Protein AF-A0A3M1H1D4-F1 (afdb_monomer)

Mean predicted aligned error: 10.84 Å

Foldseek 3Di:
DPDDDDAPDPQWAKAAWDFDCDPNDTDIDHIDTDGQDPQFPHKDQWDFDADVPGTDIGHIDTHGNDPPPDDPPPPPPDDDD

Nearest PDB structures (foldseek):
  8kec-assembly1_A  TM=4.536E-01  e=1.616E+00  unclassified Caudoviricetes
  8k75-assembly1_A  TM=2.299E-01  e=9.073E+00  Feline infectious peritonitis virus (strain 79-1146)

Solvent-accessible surface area (backbone atoms only — not comparable to full-atom values): 5491 Å² total; per-residue (Å²): 130,85,83,76,72,82,73,97,47,91,64,46,44,80,45,72,55,44,78,39,83,55,95,91,39,80,41,81,43,77,52,45,77,41,71,62,54,90,65,44,72,48,82,41,77,52,48,79,44,81,50,98,92,48,76,43,82,40,78,51,45,71,37,65,42,72,74,82,68,73,74,77,76,71,76,71,78,75,78,89,124

Secondary structure (DSSP, 8-state):
----PPPSSTTEEEE--EEEEETTEEEEEPPEEEEPPTTEEEEE--EEEEETTEEEEEPPEEEEPPP--------------

Structure (mmCIF, N/CA/C/O backbone):
data_AF-A0A3M1H1D4-F1
#
_entry.id   AF-A0A3M1H1D4-F1
#
loop_
_atom_site.group_PDB
_atom_site.id
_atom_site.type_symbol
_atom_site.label_atom_id
_atom_site.label_alt_id
_atom_site.label_comp_id
_atom_site.label_asym_id
_atom_site.label_entity_id
_atom_site.label_seq_id
_atom_site.pdbx_PDB_ins_code
_atom_site.Cartn_x
_atom_site.Cartn_y
_atom_site.Cartn_z
_atom_site.occupancy
_atom_site.B_iso_or_equiv
_atom_site.auth_seq_id
_atom_site.auth_comp_id
_atom_site.auth_asym_id
_atom_site.auth_atom_id
_atom_site.pdbx_PDB_model_num
ATOM 1 N N . ARG A 1 1 ? 3.417 -18.695 3.128 1.00 49.91 1 ARG A N 1
ATOM 2 C CA . ARG A 1 1 ? 4.359 -17.796 2.420 1.00 49.91 1 ARG A CA 1
ATOM 3 C C . ARG A 1 1 ? 3.687 -17.430 1.109 1.00 49.91 1 ARG A C 1
ATOM 5 O O . ARG A 1 1 ? 3.569 -18.313 0.277 1.00 49.91 1 ARG A O 1
ATOM 12 N N . GLU A 1 2 ? 3.154 -16.217 0.966 1.00 56.00 2 GLU A N 1
ATOM 13 C CA . GLU A 1 2 ? 2.666 -15.765 -0.344 1.00 56.00 2 GLU A CA 1
ATOM 14 C C . GLU A 1 2 ? 3.818 -15.838 -1.350 1.00 56.00 2 GLU A C 1
ATOM 16 O O . GLU A 1 2 ? 4.929 -15.370 -1.075 1.00 56.00 2 GLU A O 1
ATOM 21 N N . SER A 1 3 ? 3.566 -16.487 -2.481 1.00 61.38 3 SER A N 1
ATOM 22 C CA . SER A 1 3 ? 4.488 -16.538 -3.607 1.00 61.38 3 SER A CA 1
ATOM 23 C C . SER A 1 3 ? 4.554 -15.143 -4.215 1.00 61.38 3 SER A C 1
ATOM 25 O O . SER A 1 3 ? 3.612 -14.716 -4.872 1.00 61.38 3 SER A O 1
ATOM 27 N N . ARG A 1 4 ? 5.643 -14.412 -3.961 1.00 73.25 4 ARG A N 1
ATOM 28 C CA . ARG A 1 4 ? 5.893 -13.119 -4.606 1.00 73.25 4 ARG A CA 1
ATOM 29 C C . ARG A 1 4 ? 6.321 -13.400 -6.050 1.00 73.25 4 ARG A C 1
ATOM 31 O O . ARG A 1 4 ? 7.379 -14.011 -6.222 1.00 73.25 4 ARG A O 1
ATOM 38 N N . PRO A 1 5 ? 5.536 -13.025 -7.075 1.00 76.94 5 PRO A N 1
ATOM 39 C CA . PRO A 1 5 ? 5.996 -13.124 -8.453 1.00 76.94 5 PRO A CA 1
ATOM 40 C C . PRO A 1 5 ? 7.230 -12.226 -8.651 1.00 76.94 5 PRO A C 1
ATOM 42 O O . PRO A 1 5 ? 7.426 -11.296 -7.865 1.00 76.94 5 PRO A O 1
ATOM 45 N N . PRO A 1 6 ? 8.074 -12.483 -9.665 1.00 79.94 6 PRO A N 1
ATOM 46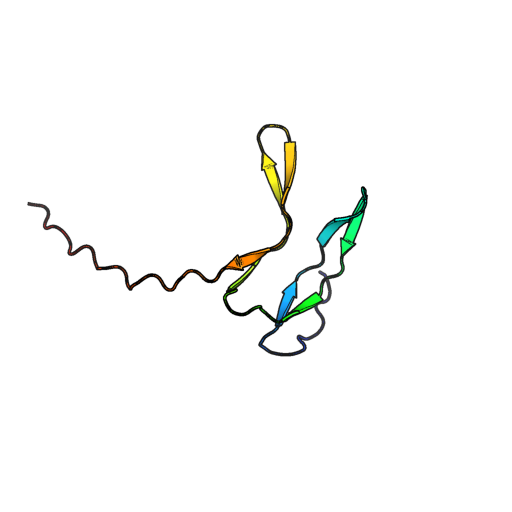 C CA . PRO A 1 6 ? 9.223 -11.629 -9.939 1.00 79.94 6 PRO A CA 1
ATOM 47 C C . PRO A 1 6 ? 8.789 -10.173 -10.146 1.00 79.94 6 PRO A C 1
ATOM 49 O O . PRO A 1 6 ? 7.742 -9.911 -10.741 1.00 79.94 6 PRO A O 1
ATOM 52 N N . ALA A 1 7 ? 9.587 -9.237 -9.630 1.00 83.06 7 ALA A N 1
ATOM 53 C CA . ALA A 1 7 ? 9.326 -7.814 -9.794 1.00 83.06 7 ALA A CA 1
ATOM 54 C C . ALA A 1 7 ? 9.347 -7.437 -11.286 1.00 83.06 7 ALA A C 1
ATOM 56 O O . ALA A 1 7 ? 10.256 -7.875 -11.996 1.00 83.06 7 ALA A O 1
ATOM 57 N N . PRO A 1 8 ? 8.417 -6.586 -11.762 1.00 85.12 8 PRO A N 1
ATOM 58 C CA . PRO A 1 8 ? 8.461 -6.060 -13.127 1.00 85.12 8 PRO A CA 1
ATOM 59 C C . PRO A 1 8 ? 9.714 -5.217 -13.414 1.00 85.12 8 PRO A C 1
ATOM 61 O O . PRO A 1 8 ? 10.110 -5.071 -14.566 1.00 85.12 8 PRO A O 1
ATOM 64 N N . GLY A 1 9 ? 10.34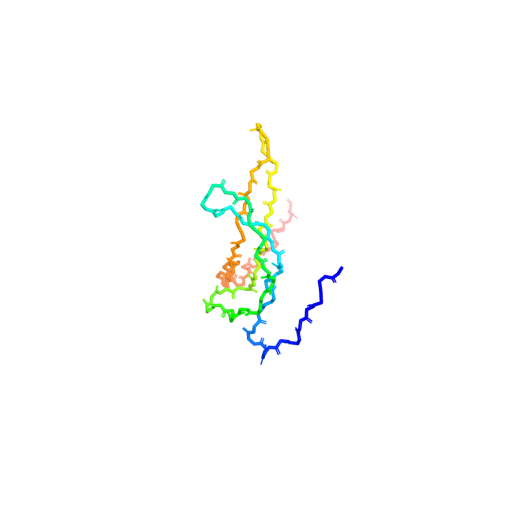0 -4.651 -12.376 1.00 85.50 9 GLY A N 1
ATOM 65 C CA . GLY A 1 9 ? 11.567 -3.867 -12.478 1.00 85.50 9 GLY A CA 1
ATOM 66 C C . GLY A 1 9 ? 12.060 -3.358 -11.116 1.00 85.50 9 GLY A C 1
ATOM 67 O O . GLY A 1 9 ? 11.372 -3.534 -10.111 1.00 85.50 9 GLY A O 1
ATOM 68 N N . PRO A 1 10 ? 13.228 -2.693 -11.068 1.00 81.38 10 PRO A N 1
ATOM 69 C CA . PRO A 1 10 ? 13.867 -2.260 -9.819 1.00 81.38 10 PRO A CA 1
ATOM 70 C C . PRO A 1 10 ? 13.166 -1.083 -9.122 1.00 81.38 10 PRO A C 1
ATOM 72 O O . PRO A 1 10 ? 13.414 -0.836 -7.950 1.00 81.38 10 PRO A O 1
ATOM 75 N N . ALA A 1 11 ? 12.294 -0.354 -9.826 1.00 85.00 11 ALA A N 1
ATOM 76 C CA . ALA A 1 11 ? 11.527 0.768 -9.274 1.00 85.00 11 ALA A CA 1
ATOM 77 C C . ALA A 1 11 ? 10.201 0.342 -8.611 1.00 85.00 11 ALA A C 1
ATOM 79 O O . ALA A 1 11 ? 9.394 1.197 -8.243 1.00 85.00 11 ALA A O 1
ATOM 80 N N . TYR A 1 12 ? 9.945 -0.965 -8.514 1.00 86.12 12 TYR A N 1
ATOM 81 C CA . TYR A 1 12 ? 8.733 -1.511 -7.915 1.00 86.12 12 TYR A CA 1
ATOM 82 C C . TYR A 1 12 ? 9.013 -2.004 -6.500 1.00 86.12 12 TYR A C 1
ATOM 84 O O . TYR A 1 12 ? 10.001 -2.695 -6.262 1.00 86.12 12 TYR A O 1
ATOM 92 N N . ASP A 1 13 ? 8.094 -1.707 -5.590 1.00 86.00 13 ASP A N 1
ATOM 93 C CA . ASP A 1 13 ? 8.080 -2.259 -4.239 1.00 86.00 13 ASP A CA 1
ATOM 94 C C . ASP A 1 13 ? 6.920 -3.255 -4.102 1.00 86.00 13 ASP A C 1
ATOM 96 O O . ASP A 1 13 ? 5.882 -3.131 -4.767 1.00 86.00 13 ASP A O 1
ATOM 100 N N . TRP A 1 14 ? 7.126 -4.288 -3.287 1.00 84.44 14 TRP A N 1
ATOM 101 C CA . TRP A 1 14 ? 6.133 -5.332 -3.065 1.00 84.44 14 TRP A CA 1
ATOM 102 C C . TRP A 1 14 ? 5.199 -4.909 -1.941 1.00 84.44 14 TRP A C 1
ATOM 104 O O . TRP A 1 14 ? 5.571 -4.908 -0.766 1.00 84.44 14 TRP A O 1
ATOM 114 N N . ILE A 1 15 ? 3.949 -4.642 -2.295 1.00 84.25 15 ILE A N 1
ATOM 115 C CA . ILE A 1 15 ? 2.872 -4.494 -1.327 1.00 84.25 15 ILE A CA 1
ATOM 116 C C . ILE A 1 15 ? 2.350 -5.901 -1.014 1.00 84.25 15 ILE A C 1
ATOM 118 O O . ILE A 1 15 ? 1.769 -6.527 -1.901 1.00 84.25 15 ILE A O 1
ATOM 122 N N . PRO A 1 16 ? 2.554 -6.447 0.203 1.00 78.50 16 PRO A N 1
ATOM 123 C CA . PRO A 1 16 ? 2.004 -7.750 0.561 1.00 78.50 16 PRO A CA 1
ATOM 124 C C . PRO A 1 16 ? 0.476 -7.721 0.596 1.00 78.50 16 PRO A C 1
ATOM 126 O O . PRO A 1 16 ? -0.131 -6.672 0.847 1.00 78.50 16 PRO A O 1
ATOM 129 N N . GLY A 1 17 ? -0.132 -8.890 0.374 1.00 80.12 17 GLY A N 1
ATOM 130 C CA . GLY A 1 17 ? -1.574 -9.026 0.479 1.00 80.12 17 GLY A CA 1
ATOM 131 C C . GLY A 1 17 ? -2.034 -8.676 1.889 1.00 80.12 17 GLY A C 1
ATOM 132 O O . GLY A 1 17 ? -1.382 -9.029 2.878 1.00 80.12 17 GLY A O 1
ATOM 133 N N . HIS A 1 18 ? -3.126 -7.927 1.990 1.00 75.50 18 HIS A N 1
ATOM 134 C CA . HIS A 1 18 ? -3.647 -7.480 3.274 1.00 75.50 18 HIS A CA 1
ATOM 135 C C . HIS A 1 18 ? -5.169 -7.427 3.272 1.00 75.50 18 HIS A C 1
ATOM 137 O O . HIS A 1 18 ? -5.825 -7.307 2.239 1.00 75.50 18 HIS A O 1
ATOM 143 N N . TRP A 1 19 ? -5.741 -7.521 4.470 1.00 74.06 19 TRP A N 1
ATOM 144 C CA . TRP A 1 19 ? -7.162 -7.289 4.665 1.00 74.06 19 TRP A CA 1
ATOM 145 C C . TRP A 1 19 ? -7.437 -5.793 4.657 1.00 74.06 19 TRP A C 1
ATOM 147 O O . TRP A 1 19 ? -6.825 -5.037 5.405 1.00 74.06 19 TRP A O 1
ATOM 157 N N . SER A 1 20 ? -8.390 -5.380 3.840 1.00 71.06 20 SER A N 1
ATOM 158 C CA . SER A 1 20 ? -8.809 -3.995 3.705 1.00 71.06 20 SER A CA 1
ATOM 159 C C . SER A 1 20 ? -10.284 -3.869 4.044 1.00 71.06 20 SER A C 1
ATOM 161 O O . SER A 1 20 ? -11.078 -4.772 3.771 1.00 71.06 20 SER A O 1
ATOM 163 N N . TRP A 1 21 ? -10.667 -2.770 4.689 1.00 68.94 21 TRP A N 1
ATOM 164 C CA . TRP A 1 21 ? -12.064 -2.504 5.018 1.00 68.94 21 TRP A CA 1
ATOM 165 C C . TRP A 1 21 ? -12.705 -1.717 3.878 1.00 68.94 21 TRP A C 1
ATOM 167 O O . TRP A 1 21 ? -12.586 -0.494 3.805 1.00 68.94 21 TRP A O 1
ATOM 177 N N . LEU A 1 22 ? -13.390 -2.425 2.981 1.00 71.31 22 LEU A N 1
ATOM 178 C CA . LEU A 1 22 ? -14.023 -1.838 1.805 1.00 71.31 22 LEU A CA 1
ATOM 179 C C . LEU A 1 22 ? -15.529 -2.109 1.842 1.00 71.31 22 LEU A C 1
ATOM 181 O O . LEU A 1 22 ? -15.962 -3.256 1.946 1.00 71.31 22 LEU A O 1
ATOM 185 N N . ARG A 1 23 ? -16.342 -1.051 1.727 1.00 77.25 23 ARG A N 1
ATOM 186 C CA . ARG A 1 23 ? -17.818 -1.137 1.665 1.00 77.25 23 ARG A CA 1
ATOM 187 C C . ARG A 1 23 ? -18.453 -1.932 2.824 1.00 77.25 23 ARG A C 1
ATOM 189 O O . ARG A 1 23 ? -19.388 -2.696 2.610 1.00 77.25 23 ARG A O 1
ATOM 196 N N . GLY A 1 24 ? -17.947 -1.758 4.047 1.00 82.25 24 GLY A N 1
ATOM 197 C CA . GLY A 1 24 ? -18.535 -2.356 5.255 1.00 82.25 24 GLY A CA 1
ATOM 198 C C . GLY A 1 24 ? -18.167 -3.821 5.512 1.00 82.25 24 GLY A C 1
ATOM 199 O O . GLY A 1 24 ? -18.824 -4.472 6.320 1.00 82.25 24 GLY A O 1
ATOM 200 N N . ARG A 1 25 ? -17.138 -4.353 4.842 1.00 78.75 25 ARG A N 1
ATOM 201 C CA . ARG A 1 25 ? -16.604 -5.697 5.102 1.00 78.75 25 ARG A CA 1
ATOM 202 C C . ARG A 1 25 ? -15.087 -5.736 4.938 1.00 78.75 25 ARG A C 1
ATOM 204 O O . ARG A 1 25 ? -14.518 -4.931 4.202 1.00 78.75 25 ARG A O 1
ATOM 211 N N . PHE A 1 26 ? -14.450 -6.719 5.571 1.00 73.75 26 PHE A N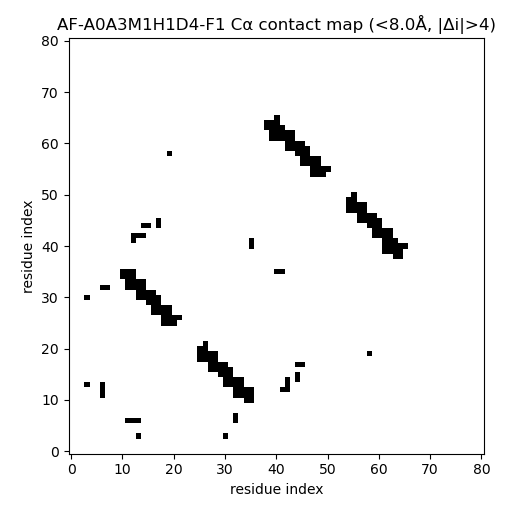 1
ATOM 212 C CA . PHE A 1 26 ? -13.059 -7.056 5.281 1.00 73.75 26 PHE A CA 1
ATOM 213 C C . PHE A 1 26 ? -12.977 -7.799 3.946 1.00 73.75 26 PHE A C 1
ATOM 215 O O . PHE A 1 26 ? -13.636 -8.821 3.752 1.00 73.75 26 PHE A O 1
ATOM 222 N N . VAL A 1 27 ? -12.174 -7.278 3.025 1.00 77.62 27 VAL A N 1
ATOM 223 C CA . VAL A 1 27 ? -11.829 -7.920 1.754 1.00 77.62 27 VAL A CA 1
ATOM 224 C C . VAL A 1 27 ? -10.333 -8.197 1.725 1.00 77.62 27 VAL A C 1
ATOM 226 O O . VAL A 1 27 ? -9.546 -7.391 2.215 1.00 77.62 27 VAL A O 1
ATOM 229 N N . TRP A 1 28 ? -9.942 -9.351 1.192 1.00 78.94 28 TRP A N 1
ATOM 230 C CA . TRP A 1 28 ? -8.535 -9.656 0.961 1.00 78.94 28 TRP A CA 1
ATOM 231 C C . TRP A 1 28 ? -8.091 -8.964 -0.324 1.00 78.94 28 TRP A C 1
ATOM 233 O O . TRP A 1 28 ? -8.617 -9.268 -1.397 1.00 78.94 28 TRP A O 1
ATOM 243 N N . GLU A 1 29 ? -7.143 -8.041 -0.216 1.00 78.88 29 GLU A N 1
ATOM 244 C CA . GLU A 1 29 ? -6.459 -7.466 -1.368 1.00 78.88 29 GLU A CA 1
ATOM 245 C C . GLU A 1 29 ? -5.186 -8.285 -1.617 1.00 78.88 29 GLU A C 1
ATOM 247 O O . GLU A 1 29 ? -4.350 -8.385 -0.714 1.00 78.88 29 GLU A O 1
ATOM 252 N N . PRO A 1 30 ? -5.036 -8.924 -2.793 1.00 80.00 30 PRO A N 1
ATOM 253 C CA . PRO A 1 30 ? -3.836 -9.689 -3.103 1.00 80.00 30 PRO A CA 1
ATOM 254 C C . PRO A 1 30 ? -2.620 -8.765 -3.174 1.00 80.00 30 PRO A C 1
ATOM 256 O O . PRO A 1 30 ? -2.729 -7.602 -3.564 1.00 80.00 30 PRO A O 1
ATOM 259 N N . GLY A 1 31 ? -1.451 -9.298 -2.820 1.00 84.38 31 GLY A N 1
ATOM 260 C CA . GLY A 1 31 ? -0.214 -8.540 -2.934 1.00 84.38 31 GLY A CA 1
ATOM 261 C C . GLY A 1 31 ? 0.089 -8.158 -4.382 1.00 84.38 31 GLY A C 1
ATOM 262 O O . GLY A 1 31 ? -0.180 -8.927 -5.310 1.00 84.38 31 GLY A O 1
ATOM 263 N N . LEU A 1 32 ? 0.655 -6.970 -4.573 1.00 87.25 32 LEU A N 1
ATOM 264 C CA . LEU A 1 32 ? 0.990 -6.446 -5.890 1.00 87.25 32 LEU A CA 1
ATOM 265 C C . LEU A 1 32 ? 2.309 -5.674 -5.884 1.00 87.25 32 LEU A C 1
ATOM 267 O O . LEU A 1 32 ? 2.729 -5.105 -4.878 1.00 87.25 32 LEU A O 1
ATOM 271 N N . TRP A 1 33 ? 2.943 -5.636 -7.050 1.00 86.62 33 TRP A N 1
ATOM 272 C CA . TRP A 1 33 ? 4.073 -4.756 -7.313 1.00 86.62 33 TRP A CA 1
ATOM 273 C C . TRP A 1 33 ? 3.556 -3.367 -7.670 1.00 86.62 33 TRP A C 1
ATOM 275 O O . TRP A 1 33 ? 2.790 -3.225 -8.624 1.00 86.62 33 TRP A O 1
ATOM 285 N N . VAL A 1 34 ? 3.991 -2.345 -6.936 1.00 87.50 34 VAL A N 1
ATOM 286 C CA . VAL A 1 34 ? 3.624 -0.948 -7.209 1.00 87.50 34 VAL A CA 1
ATOM 287 C C . VAL A 1 34 ? 4.875 -0.128 -7.457 1.00 87.50 34 VAL A C 1
ATOM 289 O O . VAL A 1 34 ? 5.875 -0.287 -6.761 1.00 87.50 34 VAL A O 1
ATOM 292 N N . LEU A 1 35 ? 4.818 0.748 -8.460 1.00 88.50 35 LEU A N 1
ATOM 293 C CA . LEU A 1 35 ? 5.876 1.713 -8.726 1.00 88.50 35 LEU A CA 1
ATOM 294 C C . LEU A 1 35 ? 6.026 2.637 -7.512 1.00 88.50 35 LEU A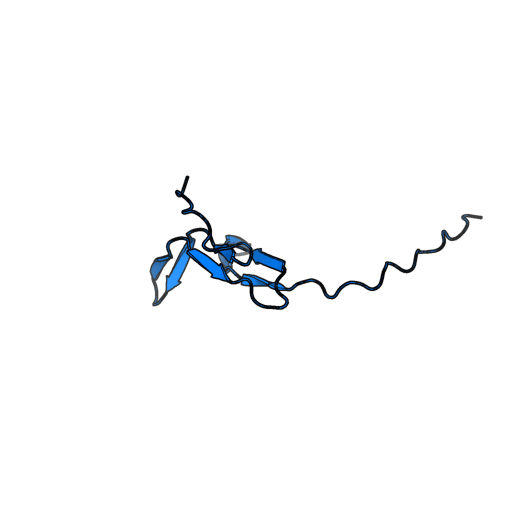 C 1
ATOM 296 O O . LEU A 1 35 ? 5.045 3.260 -7.098 1.00 88.50 35 LEU A O 1
ATOM 300 N N . VAL A 1 36 ? 7.233 2.740 -6.958 1.00 85.88 36 VAL A N 1
ATOM 301 C CA . VAL A 1 36 ? 7.488 3.617 -5.811 1.00 85.88 36 VAL A CA 1
ATOM 302 C C . VAL A 1 36 ? 7.258 5.070 -6.233 1.00 85.88 36 VAL A C 1
ATOM 304 O O . VAL A 1 36 ? 7.933 5.548 -7.152 1.00 85.88 36 VAL A O 1
ATOM 307 N N . PRO A 1 37 ? 6.326 5.799 -5.590 1.00 84.75 37 PRO A N 1
ATOM 308 C CA . PRO A 1 37 ? 6.100 7.199 -5.907 1.00 84.75 37 PRO A CA 1
ATOM 309 C C . PRO A 1 37 ? 7.358 8.047 -5.651 1.00 84.75 37 PRO A C 1
ATOM 311 O O . PRO A 1 37 ? 8.089 7.792 -4.686 1.00 84.75 37 PRO A O 1
ATOM 314 N N . PRO A 1 38 ? 7.605 9.102 -6.449 1.00 82.50 38 PRO A N 1
ATOM 315 C CA . PRO A 1 38 ? 8.649 10.075 -6.149 1.00 82.50 38 PRO A CA 1
ATOM 316 C C . PRO A 1 38 ? 8.476 10.634 -4.732 1.00 82.50 38 PRO A C 1
ATOM 318 O O . PRO A 1 38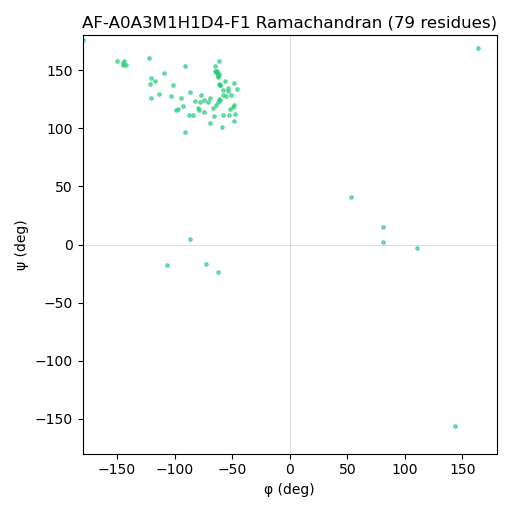 ? 7.375 11.011 -4.338 1.00 82.50 38 PRO A O 1
ATOM 321 N N . GLY A 1 39 ? 9.557 10.678 -3.952 1.00 84.31 39 GLY A N 1
ATOM 322 C CA . GLY A 1 39 ? 9.502 11.159 -2.568 1.00 84.31 39 GLY A CA 1
ATOM 323 C C . GLY A 1 39 ? 8.996 10.137 -1.543 1.00 84.31 39 GLY A C 1
ATOM 324 O O . GLY A 1 39 ? 8.942 10.471 -0.3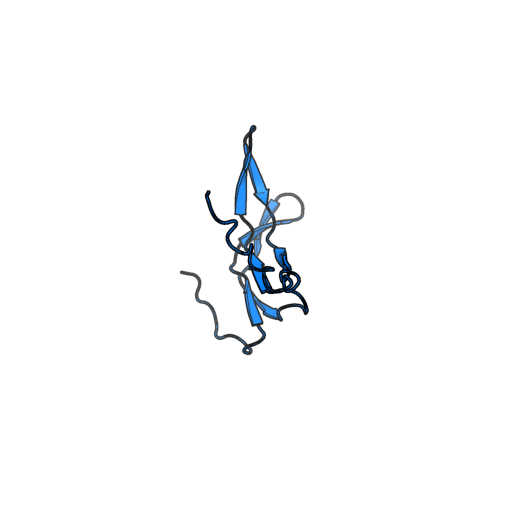65 1.00 84.31 39 GLY A O 1
ATOM 325 N N . ALA A 1 40 ? 8.694 8.896 -1.934 1.00 86.94 40 ALA A N 1
ATOM 326 C CA . ALA A 1 40 ? 8.546 7.780 -0.999 1.00 86.94 40 ALA A CA 1
ATOM 327 C C . ALA A 1 40 ? 9.887 7.045 -0.806 1.00 86.94 40 ALA A C 1
ATOM 329 O O . ALA A 1 40 ? 10.747 7.085 -1.693 1.00 86.94 40 ALA A O 1
ATOM 330 N N . ASP A 1 41 ? 10.056 6.411 0.357 1.00 83.38 41 ASP A N 1
ATOM 331 C CA . ASP A 1 41 ? 11.209 5.556 0.709 1.00 83.38 41 ASP A CA 1
ATOM 332 C C . ASP A 1 41 ? 10.856 4.057 0.713 1.00 83.38 41 ASP A C 1
ATOM 334 O O . ASP A 1 41 ? 11.733 3.201 0.681 1.00 83.38 41 ASP A O 1
ATOM 338 N N . GLY A 1 42 ? 9.565 3.726 0.779 1.00 82.50 42 GLY A N 1
ATOM 339 C CA . GLY A 1 42 ? 9.080 2.348 0.777 1.00 82.50 42 GLY A CA 1
ATOM 340 C C . GLY A 1 42 ? 7.638 2.237 1.258 1.00 82.50 42 GLY A C 1
ATOM 341 O O . GLY A 1 42 ? 7.061 3.200 1.782 1.00 82.50 42 GLY A O 1
ATOM 342 N N . TRP A 1 43 ? 7.041 1.063 1.072 1.00 82.81 43 TRP A N 1
ATOM 343 C CA . TRP A 1 43 ? 5.680 0.786 1.531 1.00 82.81 43 TRP A CA 1
ATOM 344 C C . TRP A 1 43 ? 5.650 0.291 2.981 1.00 82.81 43 TRP A C 1
ATOM 346 O O . TRP A 1 43 ? 6.354 -0.651 3.349 1.00 82.81 43 TRP A O 1
ATOM 356 N N . ILE A 1 44 ? 4.786 0.885 3.806 1.00 83.88 44 ILE A N 1
ATOM 357 C CA . ILE A 1 44 ? 4.469 0.374 5.141 1.00 83.88 44 ILE A CA 1
ATOM 358 C C . ILE A 1 44 ? 3.148 -0.396 5.039 1.00 83.88 44 ILE A C 1
ATOM 360 O O . ILE A 1 44 ? 2.117 0.219 4.750 1.00 83.88 44 ILE A O 1
ATOM 364 N N . PRO A 1 45 ? 3.139 -1.723 5.277 1.00 77.50 45 PRO A N 1
ATOM 365 C CA . PRO A 1 45 ? 1.908 -2.499 5.245 1.00 77.50 45 PRO A CA 1
ATOM 366 C C . PRO A 1 45 ? 0.950 -2.048 6.347 1.00 77.50 45 PRO A C 1
ATOM 368 O O . PRO A 1 45 ? 1.371 -1.637 7.429 1.00 77.50 45 PRO A O 1
ATOM 371 N N . GLY A 1 46 ? -0.350 -2.154 6.070 1.00 78.31 46 GLY A N 1
ATOM 372 C CA . GLY A 1 46 ? -1.373 -1.903 7.076 1.00 78.31 46 GLY A CA 1
ATOM 373 C C . GLY A 1 46 ? -1.257 -2.889 8.235 1.00 78.31 46 GLY A C 1
ATOM 374 O O . GLY A 1 46 ? -0.880 -4.048 8.046 1.00 78.31 46 GLY A O 1
ATOM 375 N N . TYR A 1 47 ? -1.558 -2.426 9.441 1.00 79.69 47 TYR A N 1
ATOM 376 C CA . TYR A 1 47 ? -1.412 -3.221 10.653 1.00 79.69 47 TYR A CA 1
ATOM 377 C C . TYR A 1 47 ? -2.505 -2.901 11.666 1.00 79.69 47 TYR A C 1
ATOM 379 O O . TYR A 1 47 ? -3.067 -1.808 11.703 1.00 79.69 47 TYR A O 1
ATOM 387 N N . TRP A 1 48 ? -2.799 -3.871 12.526 1.00 78.19 48 TRP A N 1
ATOM 388 C CA . TRP A 1 48 ? -3.662 -3.653 13.677 1.00 78.19 48 TRP A CA 1
ATOM 389 C C . TRP A 1 48 ? -2.869 -2.958 14.781 1.00 78.19 48 TRP A C 1
ATOM 391 O O . TRP A 1 48 ? -1.917 -3.512 15.328 1.00 78.19 48 TRP A O 1
ATOM 401 N N . GLU A 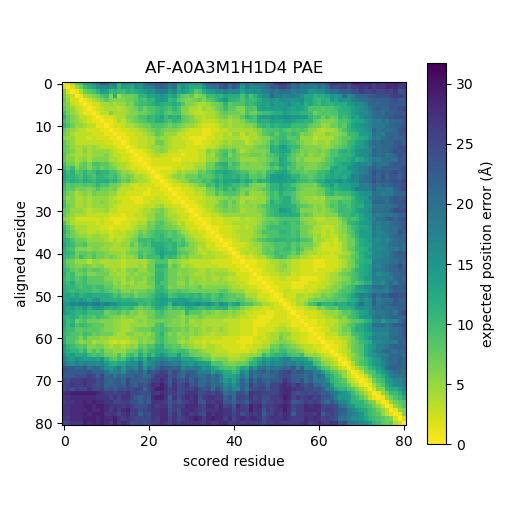1 49 ? -3.262 -1.734 15.113 1.00 85.25 49 GLU A N 1
ATOM 402 C CA . GLU A 1 49 ? -2.687 -0.970 16.212 1.00 85.25 49 GLU A CA 1
ATOM 403 C C . GLU A 1 49 ? -3.536 -1.170 17.468 1.00 85.25 49 GLU A C 1
ATOM 405 O O . GLU A 1 49 ? -4.750 -0.945 17.465 1.00 85.25 49 GLU A O 1
ATOM 410 N N . ARG A 1 50 ? -2.893 -1.580 18.564 1.00 87.38 50 ARG A N 1
ATOM 411 C CA . ARG A 1 50 ? -3.550 -1.675 19.867 1.00 87.38 50 ARG A CA 1
ATOM 412 C C . ARG A 1 50 ? -3.675 -0.278 20.473 1.00 87.38 50 ARG A C 1
ATOM 414 O O . ARG A 1 50 ? -2.667 0.394 20.682 1.00 87.38 50 ARG A O 1
ATOM 421 N N . ARG A 1 51 ? -4.901 0.139 20.788 1.00 89.81 51 ARG A N 1
ATOM 422 C CA . ARG A 1 51 ? -5.219 1.417 21.443 1.00 89.81 51 ARG A CA 1
ATOM 423 C C . ARG A 1 51 ? -5.990 1.190 22.746 1.00 89.81 51 ARG A C 1
ATOM 425 O O . ARG A 1 51 ? -6.596 0.128 22.912 1.00 89.81 51 ARG A O 1
ATOM 432 N N . PRO A 1 52 ? -6.017 2.172 23.666 1.00 88.69 52 PRO A N 1
ATOM 433 C CA . PRO A 1 52 ? -6.958 2.142 24.781 1.00 88.69 52 PRO A CA 1
ATOM 434 C C . PRO A 1 52 ? -8.386 2.074 24.218 1.00 88.69 52 PRO A C 1
ATOM 436 O O . PRO A 1 52 ? -8.828 3.009 23.557 1.00 88.69 52 PRO A O 1
ATOM 439 N N . GLY A 1 53 ? -9.068 0.939 24.400 1.00 90.00 53 GLY A N 1
ATOM 440 C CA . GLY A 1 53 ? -10.411 0.687 23.859 1.00 90.00 53 GLY A CA 1
ATOM 441 C C . GLY A 1 53 ? -10.505 -0.348 22.729 1.00 90.00 53 GLY A C 1
ATOM 442 O O . GLY A 1 53 ? -11.617 -0.654 22.310 1.00 90.00 53 GLY A O 1
ATOM 443 N N . GLY A 1 54 ? -9.391 -0.925 22.254 1.00 89.56 54 GLY A N 1
ATOM 444 C CA . GLY A 1 54 ? -9.428 -2.063 21.326 1.00 89.56 54 GLY A CA 1
ATOM 445 C C . GLY A 1 54 ? -8.336 -2.062 20.257 1.00 89.56 54 GLY A C 1
ATOM 446 O O . GLY A 1 54 ? -7.265 -1.474 20.419 1.00 89.56 54 GLY A O 1
ATOM 447 N N . TRP A 1 55 ? -8.614 -2.751 19.152 1.00 81.38 55 TRP A N 1
ATOM 448 C CA . TRP A 1 55 ? -7.743 -2.820 17.981 1.00 81.38 55 TRP A CA 1
ATOM 449 C C . TRP A 1 55 ? -8.281 -1.911 16.884 1.00 81.38 55 TRP A C 1
ATOM 451 O O . TRP A 1 55 ? -9.446 -2.011 16.505 1.00 81.38 55 TRP A O 1
ATOM 461 N N . VAL A 1 56 ? -7.425 -1.036 16.365 1.00 81.25 56 VAL A N 1
ATOM 462 C CA . VAL A 1 56 ? -7.762 -0.151 15.249 1.00 81.25 56 VAL A CA 1
ATOM 463 C C . VAL A 1 56 ? -6.928 -0.548 14.046 1.00 81.25 56 VAL A C 1
ATOM 465 O O . VAL A 1 56 ? -5.710 -0.686 14.140 1.00 81.25 56 VAL A O 1
ATOM 468 N N . TRP A 1 57 ? -7.585 -0.732 12.906 1.00 76.94 57 TRP A N 1
ATOM 469 C CA . TRP A 1 57 ? -6.891 -0.979 11.652 1.00 76.94 57 TRP A CA 1
ATOM 470 C C . TRP A 1 57 ? -6.194 0.302 11.192 1.00 76.94 57 TRP A C 1
ATOM 472 O O . TRP A 1 57 ? -6.834 1.343 11.019 1.00 76.94 57 TRP A O 1
ATOM 482 N N . ARG A 1 58 ? -4.878 0.233 10.994 1.00 82.88 58 ARG A N 1
ATOM 483 C CA . ARG A 1 58 ? -4.102 1.268 10.317 1.00 82.88 58 ARG A CA 1
ATOM 484 C C . ARG A 1 58 ? -3.925 0.860 8.861 1.00 82.88 58 ARG A C 1
ATOM 486 O O . ARG A 1 58 ? -3.293 -0.167 8.621 1.00 82.88 58 ARG A O 1
ATOM 493 N N . PRO A 1 59 ? -4.461 1.627 7.895 1.00 75.81 59 PRO A N 1
ATOM 494 C CA . PRO A 1 59 ? -4.224 1.336 6.491 1.00 75.81 59 PRO A CA 1
ATOM 495 C C . PRO A 1 59 ? -2.733 1.471 6.165 1.00 75.81 59 PRO A C 1
ATOM 497 O O . PRO A 1 59 ? -2.018 2.290 6.755 1.00 75.81 59 PRO A O 1
ATOM 500 N N . GLY A 1 60 ? -2.273 0.645 5.226 1.00 81.06 60 GLY A N 1
ATOM 501 C CA . GLY A 1 60 ? -0.921 0.763 4.699 1.00 81.06 60 GLY A CA 1
ATOM 502 C C . GLY A 1 60 ? -0.736 2.104 3.999 1.00 81.06 60 GLY A C 1
ATOM 503 O O . GLY A 1 60 ? -1.689 2.684 3.475 1.00 81.06 60 GLY A O 1
ATOM 504 N N . HIS A 1 61 ? 0.482 2.622 4.038 1.00 85.06 61 HIS A N 1
ATOM 505 C CA . HIS A 1 61 ? 0.803 3.916 3.456 1.00 85.06 61 HIS A CA 1
ATOM 506 C C . HIS A 1 61 ? 2.250 3.952 2.984 1.00 85.06 61 HIS A C 1
ATOM 508 O O . HIS A 1 61 ? 3.111 3.205 3.453 1.00 85.06 61 HIS A O 1
ATOM 514 N N . TRP A 1 62 ? 2.524 4.861 2.055 1.00 85.62 62 TRP A N 1
ATOM 515 C CA . TRP A 1 62 ? 3.886 5.157 1.645 1.00 85.62 62 TRP A CA 1
ATOM 516 C C . TRP A 1 62 ? 4.610 5.869 2.775 1.00 85.62 62 TRP A C 1
ATOM 518 O O . TRP A 1 62 ? 4.143 6.897 3.271 1.00 85.62 62 TRP A O 1
ATOM 528 N N . LYS A 1 63 ? 5.765 5.332 3.166 1.00 86.19 63 LYS A N 1
ATOM 529 C CA . LYS A 1 63 ? 6.682 6.050 4.037 1.00 86.19 63 LYS A CA 1
ATOM 530 C C . LYS A 1 63 ? 7.206 7.247 3.246 1.00 86.19 63 LYS A C 1
ATOM 532 O O . LYS A 1 63 ? 7.854 7.026 2.215 1.00 86.19 63 LYS A O 1
ATOM 537 N N . PRO A 1 64 ? 6.941 8.490 3.683 1.00 85.38 64 PRO A N 1
ATOM 538 C CA . PRO A 1 64 ? 7.581 9.630 3.060 1.00 85.38 64 PRO A CA 1
ATOM 539 C C . PRO A 1 64 ? 9.081 9.465 3.251 1.00 85.38 64 PRO A C 1
ATOM 541 O O . PRO A 1 64 ? 9.549 9.079 4.328 1.00 85.38 64 PRO A O 1
ATOM 544 N N . ARG A 1 65 ? 9.828 9.754 2.194 1.00 83.44 65 ARG A N 1
ATOM 545 C CA . ARG A 1 65 ? 11.262 9.938 2.309 1.00 83.44 65 ARG A CA 1
ATOM 546 C C . ARG A 1 65 ? 11.479 11.012 3.350 1.00 83.44 65 ARG A C 1
ATOM 548 O O . ARG A 1 65 ? 10.845 12.069 3.276 1.00 83.44 65 ARG A O 1
ATOM 555 N N . ALA A 1 66 ? 12.316 10.722 4.341 1.00 76.00 66 ALA A N 1
ATOM 556 C CA . ALA A 1 66 ? 12.719 11.781 5.247 1.00 76.00 66 ALA A CA 1
ATOM 557 C C . ALA A 1 66 ? 13.268 12.917 4.370 1.00 76.00 66 ALA A C 1
ATOM 559 O O . ALA A 1 66 ? 14.008 12.621 3.422 1.00 76.00 66 ALA A O 1
ATOM 560 N N . PRO A 1 67 ? 12.904 14.191 4.617 1.00 70.25 67 PRO A N 1
ATOM 561 C CA . PRO A 1 67 ? 13.716 15.258 4.062 1.00 70.25 67 PRO A CA 1
ATOM 562 C C . PRO A 1 67 ? 15.140 14.910 4.471 1.00 70.25 67 PRO A C 1
ATOM 564 O O . PRO A 1 67 ? 15.354 14.548 5.632 1.00 70.25 67 PRO A O 1
ATOM 567 N N . GLU A 1 68 ? 16.057 14.885 3.508 1.00 62.09 68 GLU A N 1
ATOM 568 C CA . GLU A 1 68 ? 17.466 14.678 3.798 1.00 62.09 68 GLU A CA 1
ATOM 569 C C . GLU A 1 68 ? 17.800 15.636 4.934 1.00 62.09 68 GLU A C 1
ATOM 571 O O . GLU A 1 68 ? 17.731 16.857 4.766 1.00 62.09 68 GLU A O 1
ATOM 576 N N . ALA A 1 69 ? 17.969 15.092 6.144 1.00 56.91 69 ALA A N 1
ATOM 577 C CA . ALA A 1 69 ? 18.287 15.925 7.278 1.00 56.91 69 ALA A CA 1
ATOM 578 C C . ALA A 1 69 ? 19.584 16.624 6.872 1.00 56.91 69 ALA A C 1
ATOM 580 O O . ALA A 1 69 ? 20.477 15.936 6.360 1.00 56.91 69 ALA A O 1
ATOM 581 N N . PRO A 1 70 ? 19.718 17.952 7.049 1.00 63.69 70 PRO A N 1
ATOM 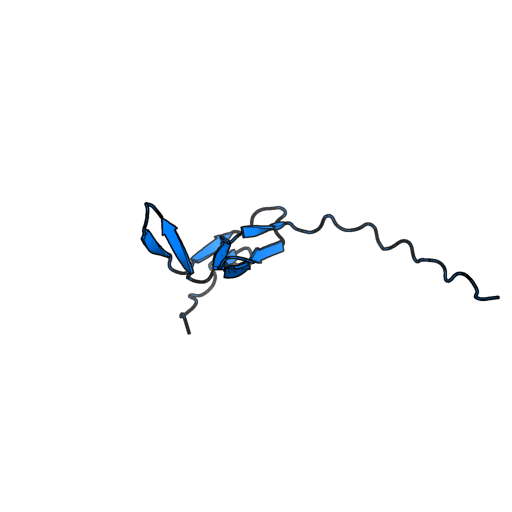582 C CA . PRO A 1 70 ? 21.043 18.540 6.945 1.00 63.69 70 PRO A CA 1
ATOM 583 C C . PRO A 1 70 ? 21.976 17.672 7.802 1.00 63.69 70 PRO A C 1
ATOM 585 O O . PRO A 1 70 ? 21.527 17.202 8.861 1.00 63.69 70 PRO A O 1
ATOM 588 N N . PRO A 1 71 ? 23.211 17.380 7.343 1.00 64.81 71 PRO A N 1
ATOM 589 C CA . PRO A 1 71 ? 24.140 16.564 8.118 1.00 64.81 71 PRO A CA 1
ATOM 590 C C . PRO A 1 71 ? 24.103 17.081 9.554 1.00 64.81 71 PRO A C 1
ATOM 592 O O . PRO A 1 71 ? 24.074 18.307 9.720 1.00 64.81 71 PRO A O 1
ATOM 595 N N . PRO A 1 72 ? 24.004 16.202 10.572 1.00 62.88 72 PRO A N 1
ATOM 596 C CA . PRO A 1 72 ? 23.903 16.665 11.943 1.00 62.88 72 PRO A CA 1
ATOM 597 C C . PRO A 1 72 ? 25.055 17.638 12.141 1.00 62.88 72 PRO A C 1
ATOM 599 O O . PRO A 1 72 ? 26.212 17.249 11.978 1.00 62.88 72 PRO A O 1
ATOM 602 N N . ALA A 1 73 ? 24.746 18.912 12.405 1.00 59.69 73 ALA A N 1
ATOM 603 C CA . ALA A 1 73 ? 25.748 19.811 12.935 1.00 59.69 73 ALA A CA 1
ATOM 604 C C . ALA A 1 73 ? 26.278 19.060 14.147 1.00 59.69 73 ALA A C 1
ATOM 606 O O . ALA A 1 73 ? 25.510 18.767 15.068 1.00 59.69 73 ALA A O 1
ATOM 607 N N . THR A 1 74 ? 27.526 18.602 14.069 1.00 57.84 74 THR A N 1
ATOM 608 C CA . THR A 1 74 ? 28.174 17.883 15.152 1.00 57.84 74 THR A CA 1
ATOM 609 C C . THR A 1 74 ? 27.907 18.735 16.384 1.00 57.84 74 THR A C 1
ATOM 611 O O . THR A 1 74 ? 28.275 19.915 16.353 1.00 57.84 74 THR A O 1
ATOM 614 N N . PRO A 1 75 ? 27.241 18.241 17.445 1.00 53.22 75 PRO A N 1
ATOM 615 C CA . PRO A 1 75 ? 27.411 18.899 18.718 1.00 53.22 75 PRO A CA 1
ATOM 616 C C . PRO A 1 75 ? 28.912 18.794 18.955 1.00 53.22 75 PRO A C 1
ATOM 618 O O . PRO A 1 75 ? 29.432 17.711 19.222 1.00 53.22 75 PRO A O 1
ATOM 621 N N . THR A 1 76 ? 29.635 19.891 18.706 1.00 57.44 76 THR A N 1
ATOM 622 C CA . THR A 1 76 ? 31.009 20.018 19.159 1.00 57.44 76 THR A CA 1
ATOM 623 C C . THR A 1 76 ? 30.929 19.635 20.622 1.00 57.44 76 THR A C 1
ATOM 625 O O . THR A 1 76 ? 30.109 20.195 21.354 1.00 57.44 76 THR A O 1
ATOM 628 N N . ALA A 1 77 ? 31.632 18.571 20.998 1.00 48.75 77 ALA A N 1
ATOM 629 C CA . ALA A 1 77 ? 31.659 18.108 22.367 1.00 48.75 77 ALA A CA 1
ATOM 630 C C . ALA A 1 77 ? 31.919 19.339 23.242 1.00 48.75 77 ALA A C 1
ATOM 632 O O . ALA A 1 77 ? 32.968 19.973 23.121 1.00 48.75 77 ALA A O 1
ATOM 633 N N . ALA A 1 78 ? 30.929 19.742 24.039 1.00 47.25 78 ALA A N 1
ATOM 634 C CA . ALA A 1 78 ? 31.179 20.710 25.086 1.00 47.25 78 ALA A CA 1
ATOM 635 C C . ALA A 1 78 ? 32.225 20.050 25.997 1.00 47.25 78 ALA A C 1
ATOM 637 O O . ALA A 1 78 ? 31.998 18.909 26.417 1.00 47.25 78 ALA A O 1
ATOM 638 N N . PRO A 1 79 ? 33.388 20.675 26.256 1.00 50.28 79 PRO A N 1
ATOM 639 C CA . PRO A 1 79 ? 34.322 20.106 27.207 1.00 50.28 79 PRO A CA 1
ATOM 640 C C . PRO A 1 79 ? 33.615 20.076 28.561 1.00 50.28 79 PRO A C 1
ATOM 642 O O . PRO A 1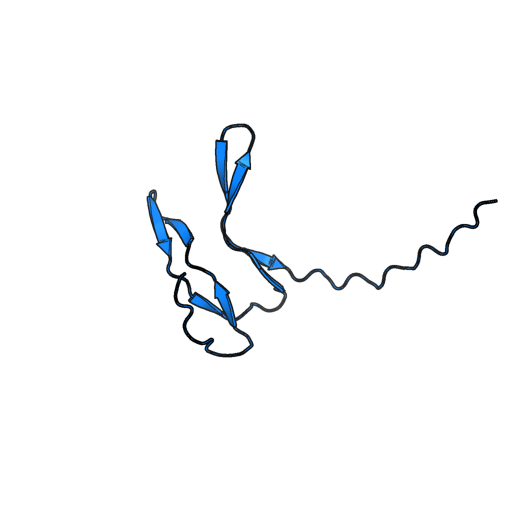 79 ? 33.123 21.097 29.039 1.00 50.28 79 PRO A O 1
ATOM 645 N N . HIS A 1 80 ? 33.515 18.888 29.152 1.00 47.88 80 HIS A N 1
ATOM 646 C CA . HIS A 1 80 ? 33.246 18.784 30.577 1.00 47.88 80 HIS A CA 1
ATOM 647 C C . HIS A 1 80 ? 34.472 19.380 31.285 1.00 47.88 80 HIS A C 1
ATOM 649 O O . HIS A 1 80 ? 35.555 18.799 31.203 1.00 47.88 80 HIS A O 1
ATOM 655 N N . SER A 1 81 ? 34.294 20.539 31.920 1.00 48.44 81 SER A N 1
ATOM 656 C CA . SER A 1 81 ? 35.208 21.107 32.919 1.00 48.44 81 SER A CA 1
ATOM 657 C C . SER A 1 81 ? 34.517 21.118 34.271 1.00 48.44 81 SER A C 1
ATOM 659 O O . SER A 1 81 ? 33.291 21.377 34.288 1.00 48.44 81 SER A O 1
#

pLDDT: mean 76.21, std 11.77, range [47.25, 90.0]

Radius of gyration: 19.35 Å; Cα contacts (8 Å, |Δi|>4): 104; chains: 1; bounding box: 54×39×46 Å

Sequence (81 aa):
RESRPPAPGPAYDWIPGHWSWLRGRFVWEPGLWVLVPPGADGWIPGYWERRPGGWVWRPGHWKPRAPEAPPPATPTAAPHS